Protein AF-A0A9P0FYB1-F1 (afdb_monomer)

Radius of gyration: 24.52 Å; Cα contacts (8 Å, |Δi|>4): 34; chains: 1; bounding box: 67×37×60 Å

pLDDT: mean 95.51, std 4.52, range [62.5, 98.75]

Organism: Chrysodeixis includens (NCBI:txid689277)

Solvent-accessible surface area (backbone atoms only — not comparable to full-atom values): 7362 Å² total; per-residue (Å²): 139,87,87,82,83,70,70,59,71,58,94,95,54,63,92,80,64,78,81,71,62,92,85,64,77,81,58,54,54,70,58,45,44,52,52,50,49,55,52,50,54,49,29,39,77,72,66,76,35,90,80,8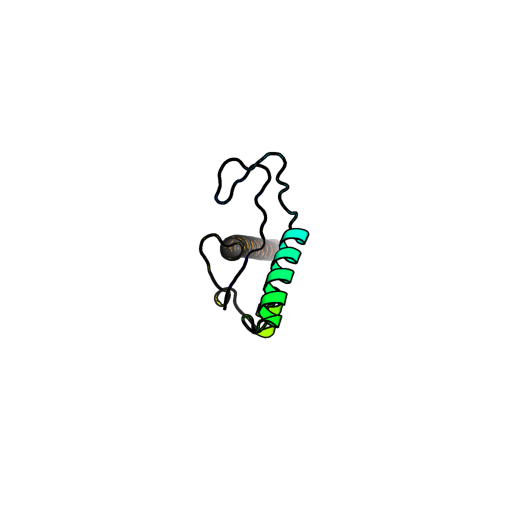8,73,58,68,68,61,46,39,61,75,70,60,66,85,51,79,86,74,53,88,86,58,92,92,47,69,61,65,56,52,50,57,51,51,51,54,52,51,56,50,53,52,51,50,52,49,54,52,52,53,50,52,51,51,54,53,53,50,54,55,66,76,75,107

Mean predicted aligned error: 5.28 Å

Secondary structure (DSSP, 8-state):
-------PPPTT--SSSSS--TT-PPPPHHHHHHHHHHHHHHHHHTTS------HHHHHHHTT--SGGGS---TT-HHHHHHHHHHHHHHHHHHHHHHHHHHHHHHHHHHHHH--

InterPro domains:
  IPR013178 Histone acetyltransferase Rtt109/CBP [PF08214] (1-107)
  IPR013178 Histone acetyltransferase Rtt109/CBP [PTHR13808] (1-100)
  IPR013178 Histone acetyltransferase Rtt109/CBP [SM01250] (1-115)
  IPR031162 CBP/p300-type histone acetyltransferase domain [PS51727] (1-115)

Foldseek 3Di:
DDDDDLDWDDVPDDDPDPDDDPPDDTDDSVRSVVVVVVVQVVCVVVVNHVDDDPPVVVCVVVVPDDLVPDDDDPPDDSVVVVVVVVVVVVVVVVVVVVVVVVVVVVVVVVVVVVD

Structure (mmCIF, N/CA/C/O backbone):
data_AF-A0A9P0FYB1-F1
#
_entry.id   AF-A0A9P0FYB1-F1
#
loop_
_atom_site.group_PDB
_atom_site.id
_atom_site.type_symbol
_atom_site.label_atom_id
_atom_site.label_alt_id
_atom_site.label_comp_id
_atom_site.label_asym_id
_atom_site.label_entity_id
_atom_site.label_seq_id
_atom_site.pdbx_PDB_ins_code
_atom_site.Cartn_x
_atom_site.Cartn_y
_atom_site.Cartn_z
_atom_site.occupancy
_atom_site.B_iso_or_equiv
_atom_site.auth_seq_id
_atom_site.auth_comp_id
_atom_site.auth_asym_id
_atom_site.auth_atom_id
_atom_site.pdbx_PDB_model_num
ATOM 1 N N . MET A 1 1 ? -7.623 -11.320 8.459 1.00 90.75 1 MET A N 1
ATOM 2 C CA . MET A 1 1 ? -6.738 -10.231 7.999 1.00 90.75 1 MET A CA 1
ATOM 3 C C . MET A 1 1 ? -7.570 -9.262 7.177 1.00 90.75 1 MET A C 1
ATOM 5 O O . MET A 1 1 ? -8.507 -9.714 6.529 1.00 90.75 1 MET A O 1
ATOM 9 N N . ALA A 1 2 ? -7.295 -7.965 7.263 1.00 96.44 2 ALA A N 1
ATOM 10 C CA . ALA A 1 2 ? -8.001 -6.925 6.520 1.00 96.44 2 ALA A CA 1
ATOM 11 C C . ALA A 1 2 ? -6.984 -5.896 6.017 1.00 96.44 2 ALA A C 1
ATOM 13 O O . ALA A 1 2 ? -5.960 -5.688 6.666 1.00 96.44 2 ALA A O 1
ATOM 14 N N . HIS A 1 3 ? -7.275 -5.262 4.882 1.00 97.88 3 HIS A N 1
ATOM 15 C CA . HIS A 1 3 ? -6.374 -4.324 4.216 1.00 97.88 3 HIS A CA 1
ATOM 16 C C . HIS A 1 3 ? -7.095 -2.997 3.999 1.00 97.88 3 HIS A C 1
ATOM 18 O O . HIS A 1 3 ? -8.253 -2.974 3.585 1.00 97.88 3 HIS A O 1
ATOM 24 N N . ILE A 1 4 ? -6.421 -1.893 4.319 1.00 98.12 4 ILE A N 1
ATOM 25 C CA . ILE A 1 4 ? -6.935 -0.538 4.119 1.00 98.12 4 ILE A CA 1
ATOM 26 C C . ILE A 1 4 ? -5.873 0.251 3.368 1.00 98.12 4 ILE A C 1
ATOM 28 O O . ILE A 1 4 ? -4.772 0.457 3.882 1.00 98.12 4 ILE A O 1
ATOM 32 N N . TRP A 1 5 ? -6.230 0.754 2.191 1.00 98.00 5 TRP A N 1
ATOM 33 C CA . TRP A 1 5 ? -5.433 1.749 1.490 1.00 98.00 5 TRP A CA 1
ATOM 34 C C . TRP A 1 5 ? -5.921 3.152 1.867 1.00 98.00 5 TRP A C 1
ATOM 36 O O . TRP A 1 5 ? -6.996 3.598 1.470 1.00 98.00 5 TRP A O 1
ATOM 46 N N . ALA A 1 6 ? -5.140 3.856 2.690 1.00 97.62 6 ALA A N 1
ATOM 47 C CA . ALA A 1 6 ? -5.461 5.209 3.144 1.00 97.62 6 ALA A CA 1
ATOM 48 C C . ALA A 1 6 ? -5.123 6.264 2.071 1.00 97.62 6 ALA A C 1
ATOM 50 O O . ALA A 1 6 ? -4.193 7.056 2.240 1.00 97.62 6 ALA A O 1
ATOM 51 N N . CYS A 1 7 ? -5.892 6.267 0.982 1.00 96.75 7 CYS A N 1
ATOM 52 C CA . CYS A 1 7 ? -5.772 7.194 -0.141 1.00 96.75 7 CYS A CA 1
ATOM 53 C C . CYS A 1 7 ? -6.942 8.193 -0.120 1.00 96.75 7 CYS A C 1
ATOM 55 O O . CYS A 1 7 ? -8.091 7.756 -0.170 1.00 96.75 7 CYS A O 1
ATOM 57 N N . PRO A 1 8 ? -6.715 9.509 0.054 1.00 95.50 8 PRO A N 1
ATOM 58 C CA . PRO A 1 8 ? -7.769 10.493 -0.170 1.00 95.50 8 PRO A CA 1
ATOM 59 C C . PRO A 1 8 ? -8.011 10.685 -1.678 1.00 95.50 8 PRO A C 1
ATOM 61 O O . PRO A 1 8 ? -7.068 10.519 -2.454 1.00 95.50 8 PRO A O 1
ATOM 64 N N . PRO A 1 9 ? -9.228 11.081 -2.097 1.00 95.50 9 PRO A N 1
ATOM 65 C CA . PRO A 1 9 ? -9.492 11.365 -3.503 1.00 95.50 9 PRO A CA 1
ATOM 66 C C . PRO A 1 9 ? -8.635 12.537 -3.991 1.00 95.50 9 PRO A C 1
ATOM 68 O O . PRO A 1 9 ? -8.290 13.439 -3.213 1.00 95.50 9 PRO A O 1
ATOM 71 N N . SER A 1 10 ? -8.304 12.521 -5.281 1.00 92.12 10 SER A N 1
ATOM 72 C CA . SER A 1 10 ? -7.649 13.648 -5.946 1.00 92.12 10 SER A CA 1
ATOM 73 C C . SER A 1 10 ? -8.566 14.874 -5.964 1.00 92.12 10 SER A C 1
ATOM 75 O O . SER A 1 10 ? -9.773 14.789 -5.732 1.00 92.12 10 SER A O 1
ATOM 77 N N . GLU A 1 11 ? -7.995 16.047 -6.233 1.00 87.44 11 GLU A N 1
ATOM 78 C CA . GLU A 1 11 ? -8.783 17.273 -6.349 1.00 87.44 11 GLU A CA 1
ATOM 79 C C . GLU A 1 11 ? -9.786 17.167 -7.507 1.00 87.44 11 GLU A C 1
ATOM 81 O O . GLU A 1 11 ? -9.394 16.981 -8.655 1.00 87.44 11 GLU A O 1
ATOM 86 N N . GLY A 1 12 ? -11.077 17.295 -7.189 1.00 84.75 12 GLY A N 1
ATOM 87 C CA . GLY A 1 12 ? -12.171 17.181 -8.157 1.00 84.75 12 GLY A CA 1
ATOM 88 C C . GLY A 1 12 ? -12.726 15.766 -8.352 1.00 84.75 12 GLY A C 1
ATOM 89 O O . GLY A 1 12 ? -13.737 15.631 -9.036 1.00 84.75 12 GLY A O 1
ATOM 90 N N . ASP A 1 13 ? -12.128 14.747 -7.726 1.00 92.81 13 ASP A N 1
ATOM 91 C CA . ASP A 1 13 ? -12.597 13.362 -7.813 1.00 92.81 13 ASP A CA 1
ATOM 92 C C . ASP A 1 13 ? -13.541 12.993 -6.659 1.00 92.81 13 ASP A C 1
ATOM 94 O O . ASP A 1 13 ? -13.339 13.366 -5.500 1.00 92.81 13 ASP A O 1
ATOM 98 N N . ASP A 1 14 ? -14.541 12.171 -6.976 1.00 95.56 14 ASP A N 1
ATOM 99 C CA . ASP A 1 14 ? -15.514 11.632 -6.029 1.00 95.56 14 ASP A CA 1
ATOM 100 C C . ASP A 1 14 ? -15.412 10.100 -5.993 1.00 95.56 14 ASP A C 1
ATOM 102 O O . ASP A 1 14 ? -15.597 9.440 -7.014 1.00 95.56 14 ASP A O 1
ATOM 106 N N . TYR A 1 15 ? -15.170 9.503 -4.819 1.00 94.69 15 TYR A N 1
ATOM 107 C CA . TYR A 1 15 ? -15.106 8.035 -4.718 1.00 94.69 15 TYR A CA 1
ATOM 108 C C . TYR A 1 15 ? -16.467 7.346 -4.851 1.00 94.69 15 TYR A C 1
ATOM 110 O O . TYR A 1 15 ? -16.565 6.301 -5.483 1.00 94.69 15 TYR A O 1
ATOM 118 N N . ILE A 1 16 ? -17.503 7.882 -4.197 1.00 97.06 16 ILE A N 1
ATOM 119 C CA . ILE A 1 16 ? -18.828 7.240 -4.128 1.00 97.06 16 ILE A CA 1
ATOM 120 C C . ILE A 1 16 ? -19.931 8.264 -4.376 1.00 97.06 16 ILE A C 1
ATOM 122 O O . ILE A 1 16 ? -20.768 8.082 -5.256 1.00 97.06 16 ILE A O 1
ATOM 126 N N . PHE A 1 17 ? -19.957 9.336 -3.583 1.00 96.38 17 PHE A N 1
ATOM 127 C CA . PHE A 1 17 ? -21.005 10.347 -3.664 1.00 96.38 17 PHE A CA 1
ATOM 128 C C . PHE A 1 17 ? -20.575 11.482 -4.577 1.00 96.38 17 PHE A C 1
ATOM 130 O O . PHE A 1 17 ? -19.576 12.142 -4.313 1.00 96.38 17 PHE A O 1
ATOM 137 N N . HIS A 1 18 ? -21.354 11.699 -5.631 1.00 96.75 18 HIS A N 1
ATOM 138 C CA . HIS A 1 18 ? -21.110 12.769 -6.581 1.00 96.75 18 HIS A CA 1
ATOM 139 C C . HIS A 1 18 ? -21.391 14.150 -5.968 1.00 96.75 18 HIS A C 1
ATOM 141 O O . HIS A 1 18 ? -22.444 14.343 -5.358 1.00 96.75 18 HIS A O 1
ATOM 147 N N . CYS A 1 19 ? -20.498 15.111 -6.224 1.00 94.56 19 CYS A N 1
ATOM 148 C CA . CYS A 1 19 ? -20.625 16.530 -5.884 1.00 94.56 19 CYS A CA 1
ATOM 149 C C . CYS A 1 19 ? -20.660 16.799 -4.369 1.00 94.56 19 CYS A C 1
ATOM 151 O O . CYS A 1 19 ? -21.700 17.095 -3.774 1.00 94.56 19 CYS A O 1
ATOM 153 N N . HIS A 1 20 ? -19.490 16.708 -3.736 1.00 94.56 20 HIS A N 1
ATOM 154 C CA . HIS A 1 20 ? -19.331 17.041 -2.321 1.00 94.56 20 HIS A CA 1
ATOM 155 C C . HIS A 1 20 ? -19.628 18.525 -2.017 1.00 94.56 20 HIS A C 1
ATOM 157 O O . HIS A 1 20 ? -19.362 1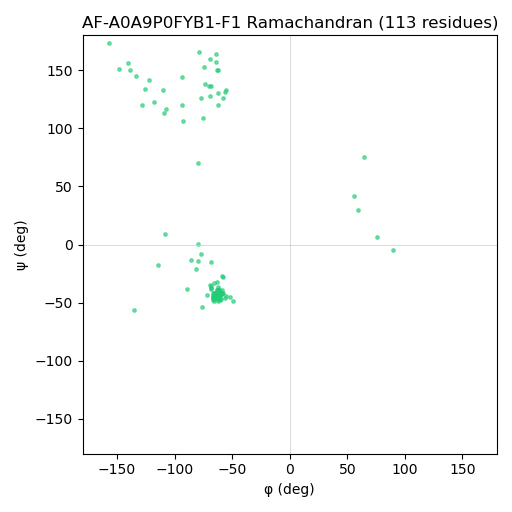9.394 -2.852 1.00 94.56 20 HIS A O 1
ATOM 163 N N . PRO A 1 21 ? -20.117 18.846 -0.799 1.00 95.62 21 PRO A N 1
ATOM 164 C CA . PRO A 1 21 ? -20.288 20.231 -0.365 1.00 95.62 21 PRO A CA 1
ATOM 165 C C . PRO A 1 21 ? -18.973 21.026 -0.480 1.00 95.62 21 PRO A C 1
ATOM 167 O O . PRO A 1 21 ? -17.947 20.537 0.004 1.00 95.62 21 PRO A O 1
ATOM 170 N N . PRO A 1 22 ? -18.964 22.246 -1.054 1.00 92.50 22 PRO A N 1
ATOM 171 C CA . PRO A 1 22 ? -17.736 23.027 -1.259 1.00 92.50 22 PRO A CA 1
ATOM 172 C C . PRO A 1 22 ? -16.937 23.321 0.023 1.00 92.50 22 PRO A C 1
ATOM 174 O O . PRO A 1 22 ? -15.721 23.497 -0.007 1.00 92.50 22 PRO A O 1
ATOM 177 N N . GLU A 1 23 ? -17.609 23.383 1.171 1.00 95.19 23 GLU A N 1
ATOM 178 C CA . GLU A 1 23 ? -17.010 23.582 2.490 1.00 95.19 23 GLU A CA 1
ATOM 179 C C . GLU A 1 23 ? -16.398 22.306 3.096 1.00 95.19 23 GLU A C 1
ATOM 181 O O . GLU A 1 23 ? -15.628 22.383 4.065 1.00 95.19 23 GLU A O 1
ATOM 186 N N . GLN A 1 24 ? -16.714 21.128 2.545 1.00 95.44 24 GLN A N 1
ATOM 187 C CA . GLN A 1 24 ? -16.193 19.852 3.016 1.00 95.44 24 GLN A CA 1
ATOM 188 C C . GLN A 1 24 ? -14.736 19.682 2.578 1.00 95.44 24 GLN A C 1
ATOM 190 O O . GLN A 1 24 ? -14.413 19.421 1.424 1.00 95.44 24 GLN A O 1
ATOM 195 N N . LYS A 1 25 ? -13.820 19.775 3.544 1.00 93.69 25 LYS A N 1
ATOM 196 C CA . LYS A 1 25 ? -12.387 19.612 3.283 1.00 93.69 25 LYS A CA 1
ATOM 197 C C . LYS A 1 25 ? -12.016 18.142 3.107 1.00 93.69 25 LYS A C 1
ATOM 199 O O . LYS A 1 25 ? -12.205 17.346 4.028 1.00 93.69 25 LYS A O 1
ATOM 204 N N . ILE A 1 26 ? -11.365 17.825 1.991 1.00 95.19 26 ILE A N 1
ATOM 205 C CA . ILE A 1 26 ? -10.714 16.529 1.779 1.00 95.19 26 ILE A CA 1
ATOM 206 C C . ILE A 1 26 ? -9.486 16.432 2.711 1.00 95.19 26 ILE A C 1
ATOM 208 O O . ILE A 1 26 ? -8.661 17.355 2.757 1.00 95.19 26 ILE A O 1
ATOM 212 N N . PRO A 1 27 ? -9.348 15.365 3.521 1.00 95.50 27 PRO A N 1
ATOM 213 C CA . PRO A 1 27 ? -8.190 15.205 4.391 1.00 95.50 27 PRO A CA 1
ATOM 214 C C . PRO A 1 27 ? -6.919 14.945 3.572 1.00 95.50 27 PRO A C 1
ATOM 216 O O . PRO A 1 27 ? -6.902 14.113 2.674 1.00 95.50 27 PRO A O 1
ATOM 219 N N . LYS A 1 28 ? -5.811 15.601 3.938 1.00 95.44 28 LYS A N 1
ATOM 220 C CA . LYS A 1 28 ? -4.479 15.259 3.407 1.00 95.44 28 LYS A CA 1
ATOM 221 C C . LYS A 1 28 ? -4.068 13.837 3.839 1.00 95.44 28 LYS A C 1
ATOM 223 O O . LYS A 1 28 ? -4.509 13.410 4.912 1.00 95.44 28 LYS A O 1
ATOM 228 N N . PRO A 1 29 ? -3.149 13.157 3.121 1.00 96.50 29 PRO A N 1
ATOM 229 C CA . PRO A 1 29 ? -2.778 11.763 3.399 1.00 96.50 29 PRO A CA 1
ATOM 230 C C . PRO A 1 29 ? -2.448 11.478 4.869 1.00 96.50 29 PRO A C 1
ATOM 232 O O . PRO A 1 29 ? -3.035 10.588 5.477 1.00 96.50 29 PRO A O 1
ATOM 235 N N . LYS A 1 30 ? -1.603 12.307 5.496 1.00 97.19 30 LYS A N 1
ATOM 236 C CA . LYS A 1 30 ? -1.240 12.157 6.916 1.00 97.19 30 LYS A CA 1
ATOM 237 C C . LYS A 1 30 ? -2.455 12.195 7.852 1.00 97.19 30 LYS A C 1
ATOM 239 O O . LYS A 1 30 ? -2.550 11.391 8.772 1.00 97.19 30 LYS A O 1
ATOM 244 N N . ARG A 1 31 ? -3.405 13.099 7.600 1.00 97.81 31 ARG A N 1
ATOM 245 C CA . ARG A 1 31 ? -4.613 13.238 8.426 1.00 97.81 31 ARG A CA 1
ATOM 246 C C . ARG A 1 31 ? -5.538 12.031 8.269 1.00 97.81 31 ARG A C 1
ATOM 248 O O . ARG A 1 31 ? -6.127 11.597 9.254 1.00 97.81 31 ARG A O 1
ATOM 255 N N . LEU A 1 32 ? -5.664 11.495 7.054 1.00 98.19 32 LEU A N 1
ATOM 256 C CA . LEU A 1 32 ? -6.454 10.288 6.801 1.00 98.19 32 LEU A CA 1
ATOM 257 C C . LEU A 1 32 ? -5.820 9.055 7.465 1.00 98.19 32 LEU A C 1
ATOM 259 O O . LEU A 1 32 ? -6.520 8.272 8.102 1.00 98.19 32 LEU A O 1
ATOM 263 N N . GLN A 1 33 ? -4.493 8.924 7.400 1.00 98.44 33 GLN A N 1
ATOM 264 C CA . GLN A 1 33 ? -3.757 7.868 8.102 1.00 98.44 33 GLN A CA 1
ATOM 265 C C . GLN A 1 33 ? -3.961 7.940 9.622 1.00 98.44 33 GLN A C 1
ATOM 267 O O . GLN A 1 33 ? -4.250 6.928 10.251 1.00 98.44 33 GLN A O 1
ATOM 272 N N . GLU A 1 34 ? -3.848 9.129 10.222 1.00 98.50 34 GLU A N 1
ATOM 273 C CA . GLU A 1 34 ? -4.101 9.334 11.657 1.00 98.50 34 GLU A CA 1
ATOM 274 C C . GLU A 1 34 ? -5.551 9.009 12.043 1.00 98.50 34 GLU A C 1
ATOM 276 O O . GLU A 1 34 ? -5.798 8.442 13.108 1.00 98.50 34 GLU A O 1
ATOM 281 N N . TRP A 1 35 ? -6.513 9.320 11.170 1.00 98.56 35 TRP A N 1
ATOM 282 C CA . TRP A 1 35 ? -7.916 8.971 11.378 1.00 98.56 35 TRP A CA 1
ATOM 283 C C . TRP A 1 35 ? -8.123 7.450 11.425 1.00 98.56 35 TRP A C 1
ATOM 285 O O . TRP A 1 35 ? -8.759 6.957 12.358 1.00 98.56 35 TRP A O 1
ATOM 295 N N . TYR A 1 36 ? -7.525 6.702 10.488 1.00 98.75 36 T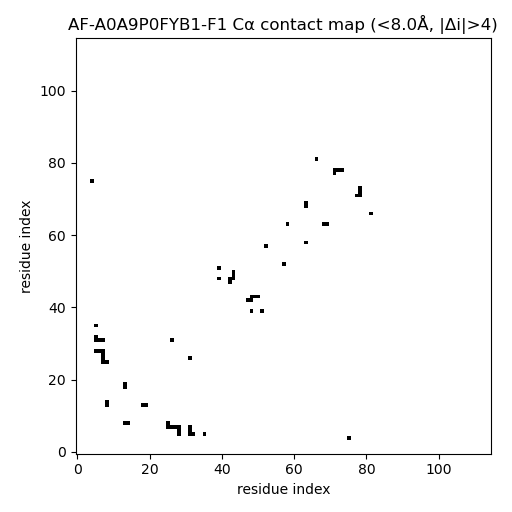YR A N 1
ATOM 296 C CA . TYR A 1 36 ? -7.563 5.237 10.516 1.00 98.75 36 TYR A CA 1
ATOM 297 C C . TYR A 1 36 ? -6.847 4.666 11.737 1.00 98.75 36 TYR A C 1
ATOM 299 O O . TYR A 1 36 ? -7.413 3.806 12.401 1.00 98.75 36 TYR A O 1
ATOM 307 N N . LYS A 1 37 ? -5.663 5.174 12.099 1.00 98.62 37 LYS A N 1
ATOM 308 C CA . LYS A 1 37 ? -4.953 4.738 13.316 1.00 98.62 37 LYS A CA 1
ATOM 309 C C . LYS A 1 37 ? -5.819 4.902 14.559 1.00 98.62 37 LYS A C 1
ATOM 311 O O . LYS A 1 37 ? -5.988 3.946 15.300 1.00 98.62 37 LYS A O 1
ATOM 316 N N . LYS A 1 38 ? -6.483 6.051 14.722 1.00 98.69 38 LYS A N 1
ATOM 317 C CA . LYS A 1 38 ? -7.415 6.276 15.839 1.00 98.69 38 LYS A CA 1
ATOM 318 C C . LYS A 1 38 ? -8.565 5.259 15.864 1.00 98.69 38 LYS A C 1
ATOM 320 O O . LYS A 1 38 ? -8.986 4.841 16.941 1.00 98.69 38 LYS A O 1
ATOM 325 N N . MET A 1 39 ? -9.093 4.884 14.698 1.00 98.69 39 MET A N 1
ATOM 326 C CA . MET A 1 39 ? -10.125 3.849 14.578 1.00 98.69 39 MET A CA 1
ATOM 327 C C . MET A 1 39 ? -9.579 2.466 14.968 1.00 98.69 39 MET A C 1
ATOM 329 O O . MET A 1 39 ? -10.206 1.770 15.766 1.00 98.69 39 MET A O 1
ATOM 333 N N . LEU A 1 40 ? -8.393 2.104 14.474 1.00 98.69 40 LEU A N 1
ATOM 334 C CA . LEU A 1 40 ? -7.743 0.826 14.764 1.00 98.69 40 LEU A CA 1
ATOM 335 C C . LEU A 1 40 ? -7.352 0.708 16.247 1.00 98.69 40 LEU A C 1
ATOM 337 O O . LEU A 1 40 ? -7.628 -0.315 16.867 1.00 98.69 40 LEU A O 1
ATOM 341 N N . ASP A 1 41 ? -6.808 1.771 16.845 1.00 98.75 41 ASP A N 1
ATOM 342 C CA . ASP A 1 41 ? -6.462 1.841 18.270 1.00 98.75 41 ASP A CA 1
ATOM 343 C C . ASP A 1 41 ? -7.696 1.617 19.153 1.00 98.75 41 ASP A C 1
ATOM 345 O O . ASP A 1 41 ? -7.651 0.865 20.128 1.00 98.75 41 ASP A O 1
ATOM 349 N N . LYS A 1 42 ? -8.834 2.224 18.787 1.00 98.75 42 LYS A N 1
ATOM 350 C CA . LYS A 1 42 ? -10.112 1.971 19.463 1.00 98.75 42 LYS A CA 1
ATOM 351 C C . LYS A 1 42 ? -10.505 0.492 19.354 1.00 98.75 42 LYS A C 1
ATOM 353 O O . LYS A 1 42 ? -10.896 -0.100 20.357 1.00 98.75 42 LYS A O 1
ATOM 358 N N . GLY A 1 43 ? -10.362 -0.114 18.175 1.00 98.69 43 GLY A N 1
ATOM 359 C CA . GLY A 1 43 ? -10.633 -1.539 17.975 1.00 98.69 43 GLY A CA 1
ATOM 360 C C . GLY A 1 43 ? -9.712 -2.459 18.786 1.00 98.69 43 GLY A C 1
ATOM 361 O O . GLY A 1 43 ? -10.172 -3.504 19.242 1.00 98.69 43 GLY A O 1
ATOM 362 N N . ILE A 1 44 ? -8.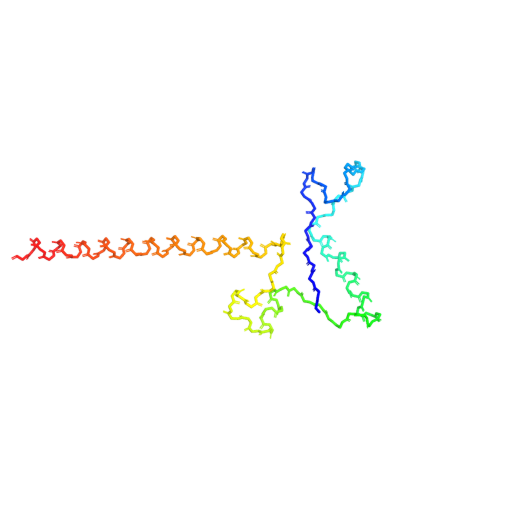458 -2.064 19.033 1.00 98.62 44 ILE A N 1
ATOM 363 C CA . ILE A 1 44 ? -7.549 -2.777 19.948 1.00 98.62 44 ILE A CA 1
ATOM 364 C C . ILE A 1 44 ? -8.056 -2.685 21.393 1.00 98.62 44 ILE A C 1
ATOM 366 O O . ILE A 1 44 ? -8.156 -3.703 22.078 1.00 98.62 44 ILE A O 1
ATOM 370 N N . ILE A 1 45 ? -8.427 -1.485 21.858 1.00 98.62 45 ILE A N 1
ATOM 371 C CA . ILE A 1 45 ? -8.960 -1.267 23.218 1.00 98.62 45 ILE A CA 1
ATOM 372 C C . ILE A 1 45 ? -10.222 -2.107 23.455 1.00 98.62 45 ILE A C 1
ATOM 374 O O . ILE A 1 45 ? -10.380 -2.720 24.511 1.00 98.62 45 ILE A O 1
ATOM 378 N N . GLU A 1 46 ? -11.103 -2.166 22.457 1.00 98.62 46 GLU A N 1
ATOM 379 C CA . GLU A 1 46 ? -12.351 -2.934 22.493 1.00 98.62 46 GLU A CA 1
ATOM 380 C C . GLU A 1 46 ? -12.152 -4.435 22.219 1.00 98.62 46 GLU A C 1
ATOM 382 O O . GLU A 1 46 ? -13.119 -5.195 22.253 1.00 98.62 46 GLU A O 1
ATOM 387 N N . ARG A 1 47 ? -10.906 -4.885 22.000 1.00 98.31 47 ARG A N 1
ATOM 388 C CA . ARG A 1 47 ? -10.529 -6.282 21.711 1.00 98.31 47 ARG A CA 1
ATOM 389 C C . ARG A 1 47 ? -11.190 -6.861 20.454 1.00 98.31 47 ARG A C 1
ATOM 391 O O . ARG A 1 47 ? -11.426 -8.063 20.370 1.00 98.31 47 ARG A O 1
ATOM 398 N N . ILE A 1 48 ? -11.476 -6.004 19.480 1.00 98.50 48 ILE A N 1
ATOM 399 C CA . ILE A 1 48 ? -11.976 -6.372 18.149 1.00 98.50 48 ILE A CA 1
ATOM 400 C C . ILE A 1 48 ? -10.796 -6.622 17.200 1.00 98.50 48 ILE A C 1
ATOM 402 O O . ILE A 1 48 ? -10.838 -7.531 16.375 1.00 98.50 48 ILE A O 1
ATOM 406 N N . ILE A 1 49 ? -9.738 -5.819 17.332 1.00 98.50 49 ILE A N 1
ATOM 407 C CA . ILE A 1 49 ? -8.506 -5.901 16.542 1.00 98.50 49 ILE A CA 1
ATOM 408 C C . ILE A 1 49 ? -7.386 -6.403 17.452 1.00 98.50 49 ILE A C 1
ATOM 410 O O . ILE A 1 49 ? -7.233 -5.912 18.567 1.00 98.50 49 ILE A O 1
ATOM 414 N N . LEU A 1 50 ? -6.608 -7.379 16.982 1.00 98.25 50 LEU A N 1
ATOM 415 C CA . LEU A 1 50 ? -5.458 -7.896 17.724 1.00 98.25 50 LEU A CA 1
ATOM 416 C C . LEU A 1 50 ? -4.268 -6.928 17.639 1.00 98.25 50 LEU A C 1
ATOM 418 O O . LEU A 1 50 ? -3.739 -6.499 18.660 1.00 98.25 50 LEU A O 1
ATOM 422 N N . ASP A 1 51 ? -3.878 -6.571 16.418 1.00 98.19 51 ASP A N 1
ATOM 423 C CA . ASP A 1 51 ? -2.819 -5.625 16.086 1.00 9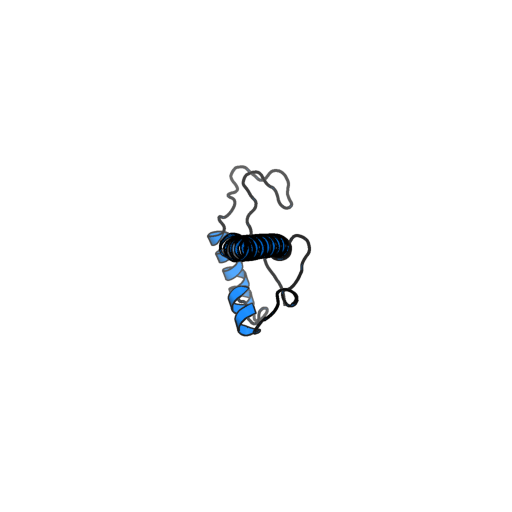8.19 51 ASP A CA 1
ATOM 424 C C . ASP A 1 51 ? -3.037 -5.053 14.671 1.00 98.19 51 ASP A C 1
ATOM 426 O O . ASP A 1 51 ? -3.951 -5.451 13.944 1.00 98.19 51 ASP A O 1
ATOM 430 N N . TYR A 1 52 ? -2.217 -4.073 14.287 1.00 98.62 52 TYR A N 1
ATOM 431 C CA . TYR A 1 52 ? -2.106 -3.601 12.909 1.00 98.62 52 TYR A CA 1
ATOM 432 C C . TYR A 1 52 ? -0.679 -3.126 12.631 1.00 98.62 52 TYR A C 1
ATOM 434 O O . TYR A 1 52 ? 0.027 -2.657 13.529 1.00 98.62 52 TYR A O 1
ATOM 442 N N . LYS A 1 53 ? -0.252 -3.234 11.373 1.00 98.38 53 LYS A N 1
ATOM 443 C CA . LYS A 1 53 ? 1.078 -2.831 10.901 1.00 98.38 53 LYS A CA 1
ATOM 444 C C . LYS A 1 53 ? 0.948 -2.170 9.536 1.00 98.38 53 LYS A C 1
ATOM 446 O O . LYS A 1 53 ? -0.027 -2.402 8.822 1.00 98.38 53 LYS A O 1
ATOM 451 N N . ASP A 1 54 ? 1.914 -1.326 9.186 1.00 98.06 54 ASP A N 1
ATOM 452 C CA . ASP A 1 54 ? 2.087 -0.960 7.783 1.00 98.06 54 ASP A CA 1
ATOM 453 C C . ASP A 1 54 ? 2.601 -2.166 6.982 1.00 98.06 54 ASP A C 1
ATOM 455 O O . ASP A 1 54 ? 3.126 -3.134 7.542 1.00 98.06 54 ASP A O 1
ATOM 459 N N . ILE A 1 55 ? 2.408 -2.116 5.665 1.00 97.62 55 ILE A N 1
ATOM 460 C CA . ILE A 1 55 ? 2.681 -3.259 4.793 1.00 97.62 55 ILE A CA 1
ATOM 461 C C . ILE A 1 55 ? 4.165 -3.626 4.740 1.00 97.62 55 ILE A C 1
ATOM 463 O O . ILE A 1 55 ? 4.481 -4.808 4.669 1.00 97.62 55 ILE A O 1
ATOM 467 N N . LEU A 1 56 ? 5.072 -2.648 4.840 1.00 97.38 56 LEU A N 1
ATOM 468 C CA . LEU A 1 56 ? 6.509 -2.915 4.846 1.00 97.38 56 LEU A CA 1
ATOM 469 C C . LEU A 1 56 ? 6.895 -3.702 6.099 1.00 97.38 56 LEU A C 1
ATOM 471 O O . LEU A 1 56 ? 7.549 -4.737 6.003 1.00 97.38 56 LEU A O 1
ATOM 475 N N . LYS A 1 57 ? 6.447 -3.246 7.272 1.00 98.12 57 LYS A N 1
ATOM 476 C CA . LYS A 1 57 ? 6.689 -3.946 8.533 1.00 98.12 57 LYS A CA 1
ATOM 477 C C . LYS A 1 57 ? 6.090 -5.354 8.518 1.00 98.12 57 LYS A C 1
ATOM 479 O O . LYS A 1 57 ? 6.758 -6.288 8.948 1.00 98.12 57 LYS A O 1
ATOM 484 N N . GLN A 1 58 ? 4.867 -5.513 8.006 1.00 97.88 58 GLN A N 1
ATOM 485 C CA . GLN A 1 58 ? 4.230 -6.827 7.891 1.00 97.88 58 GLN A CA 1
ATOM 486 C C . GLN A 1 58 ? 5.023 -7.759 6.961 1.00 97.88 58 GLN A C 1
ATOM 488 O O . GLN A 1 58 ? 5.333 -8.876 7.357 1.00 97.88 58 GLN A O 1
ATOM 493 N N . ALA A 1 59 ? 5.437 -7.284 5.782 1.00 97.50 59 ALA A N 1
ATOM 494 C CA . ALA A 1 59 ? 6.223 -8.072 4.832 1.00 97.50 59 ALA A CA 1
ATOM 495 C C . ALA A 1 59 ? 7.579 -8.520 5.406 1.00 97.50 59 ALA A C 1
ATOM 497 O O . ALA A 1 59 ? 8.000 -9.654 5.186 1.00 97.50 59 ALA A O 1
ATOM 498 N N . MET A 1 60 ? 8.246 -7.649 6.174 1.00 97.81 60 MET A N 1
ATOM 499 C CA . MET A 1 60 ? 9.498 -7.988 6.855 1.00 97.81 60 MET A CA 1
ATOM 500 C C . MET A 1 60 ? 9.300 -9.045 7.946 1.00 97.81 60 MET A C 1
ATOM 502 O O . MET A 1 60 ? 10.108 -9.962 8.056 1.00 97.81 60 MET A O 1
ATOM 506 N N . GLU A 1 61 ? 8.248 -8.928 8.758 1.00 97.56 61 GLU A N 1
ATOM 507 C CA . GLU A 1 61 ? 7.961 -9.893 9.827 1.00 97.56 61 GLU A CA 1
ATOM 508 C C . GLU A 1 61 ? 7.523 -11.261 9.281 1.00 97.56 61 GLU A C 1
ATOM 510 O O . GLU A 1 61 ? 7.907 -12.291 9.837 1.00 97.56 61 GLU A O 1
ATOM 515 N N . ASP A 1 62 ? 6.797 -11.272 8.162 1.00 96.81 62 ASP A N 1
ATOM 516 C CA . ASP A 1 62 ? 6.390 -12.494 7.460 1.00 96.81 62 ASP A CA 1
ATOM 517 C C . ASP A 1 62 ? 7.532 -13.116 6.636 1.00 96.81 62 ASP A C 1
ATOM 519 O O . ASP A 1 62 ? 7.403 -14.243 6.167 1.00 96.81 62 ASP A O 1
ATOM 523 N N . ASN A 1 63 ? 8.675 -12.428 6.511 1.00 97.44 63 ASN A N 1
ATOM 524 C CA . ASN A 1 63 ? 9.815 -12.817 5.674 1.00 97.44 63 ASN A CA 1
ATOM 525 C C . ASN A 1 63 ? 9.427 -13.039 4.203 1.00 97.44 63 ASN A C 1
ATOM 527 O O . ASN A 1 63 ? 9.905 -13.982 3.569 1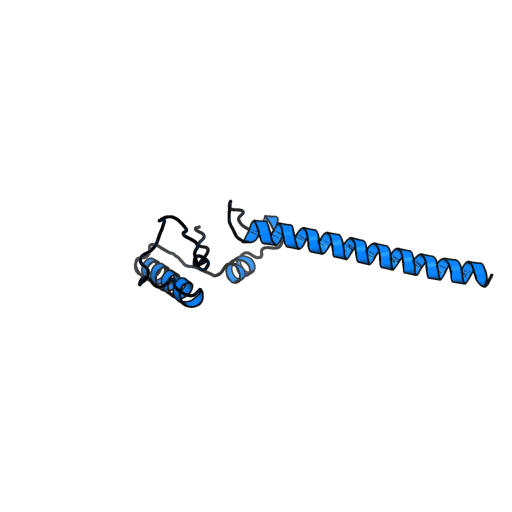.00 97.44 63 ASN A O 1
ATOM 531 N N . ILE A 1 64 ? 8.578 -12.158 3.664 1.00 96.94 64 ILE A N 1
ATOM 532 C CA . ILE A 1 64 ? 8.180 -12.201 2.255 1.00 96.94 64 ILE A CA 1
ATOM 533 C C . ILE A 1 64 ? 9.425 -12.090 1.373 1.00 96.94 64 ILE A C 1
ATOM 535 O O . ILE A 1 64 ? 10.217 -11.153 1.499 1.00 96.94 64 ILE A O 1
ATOM 539 N N . SER A 1 65 ? 9.580 -13.056 0.471 1.00 96.19 65 SER A N 1
ATOM 540 C CA . SER A 1 65 ? 10.753 -13.190 -0.397 1.00 96.19 65 SER A CA 1
ATOM 541 C C . SER A 1 65 ? 10.431 -12.984 -1.877 1.00 96.19 65 SER A C 1
ATOM 543 O O . SER A 1 65 ? 11.327 -12.719 -2.677 1.00 96.19 65 SER A O 1
ATOM 545 N N . SER A 1 66 ? 9.152 -13.079 -2.240 1.00 96.44 66 SER A N 1
ATOM 546 C CA . SER A 1 66 ? 8.653 -12.926 -3.600 1.00 96.44 66 SER A CA 1
ATOM 547 C C . SER A 1 66 ? 7.431 -12.014 -3.655 1.00 96.44 66 SER A C 1
ATOM 549 O O . SER A 1 66 ? 6.561 -12.052 -2.786 1.00 96.44 66 SER A O 1
ATOM 551 N N . ALA A 1 67 ? 7.317 -11.240 -4.738 1.00 95.19 67 ALA A N 1
ATOM 552 C CA . ALA A 1 67 ? 6.148 -10.403 -5.009 1.00 95.19 67 ALA A CA 1
ATOM 553 C C . ALA A 1 67 ? 4.839 -11.211 -5.099 1.00 95.19 67 ALA A C 1
ATOM 555 O O . ALA A 1 67 ? 3.778 -10.685 -4.781 1.00 95.19 67 ALA A O 1
ATOM 556 N N . ALA A 1 68 ? 4.910 -12.495 -5.473 1.00 96.06 68 ALA A N 1
ATOM 557 C CA . ALA A 1 68 ? 3.746 -13.380 -5.556 1.00 96.06 68 ALA A CA 1
ATOM 558 C C . ALA A 1 68 ? 3.120 -13.713 -4.187 1.00 96.06 68 ALA A C 1
ATOM 560 O O . ALA A 1 68 ? 2.006 -14.229 -4.132 1.00 96.06 68 ALA A O 1
ATOM 561 N N . GLU A 1 69 ? 3.830 -13.443 -3.088 1.00 96.94 69 GLU A N 1
ATOM 562 C CA . GLU A 1 69 ? 3.331 -13.642 -1.723 1.00 96.94 69 GLU A CA 1
ATOM 563 C C . GLU A 1 69 ? 2.521 -12.432 -1.219 1.00 96.94 69 GLU A C 1
ATOM 565 O O . GLU A 1 69 ? 1.826 -12.533 -0.206 1.00 96.94 69 GLU A O 1
ATOM 570 N N . LEU A 1 70 ? 2.583 -11.286 -1.914 1.00 96.12 70 LEU A N 1
ATOM 571 C CA . LEU A 1 70 ? 1.791 -10.111 -1.559 1.00 96.12 70 LEU A CA 1
ATOM 572 C C . LEU A 1 70 ? 0.310 -10.318 -1.926 1.00 96.12 70 LEU A C 1
ATOM 574 O O . LEU A 1 70 ? 0.006 -10.810 -3.015 1.00 96.12 70 LEU A O 1
ATOM 578 N N . PRO A 1 71 ? -0.635 -9.907 -1.058 1.00 95.81 71 PRO A N 1
ATOM 579 C CA . PRO A 1 71 ? -2.055 -9.935 -1.385 1.00 95.81 71 PRO A CA 1
ATOM 580 C C . PRO A 1 71 ? -2.366 -9.144 -2.660 1.00 95.81 71 PRO A C 1
ATOM 582 O O . PRO A 1 71 ? -1.963 -7.990 -2.796 1.00 95.81 71 PRO A O 1
ATOM 585 N N . TYR A 1 72 ? -3.126 -9.758 -3.567 1.00 96.31 72 TYR A N 1
ATOM 586 C CA . TYR A 1 72 ? -3.513 -9.163 -4.844 1.00 96.31 72 TYR A CA 1
ATOM 587 C C . TYR A 1 72 ? -5.008 -8.827 -4.837 1.00 96.31 72 TYR A C 1
ATOM 589 O O . TYR A 1 72 ? -5.851 -9.727 -4.809 1.00 96.31 72 TYR A O 1
ATOM 597 N N . PHE A 1 73 ? -5.343 -7.535 -4.871 1.00 96.81 73 PHE A N 1
ATOM 598 C CA . PHE A 1 73 ? -6.723 -7.043 -4.864 1.00 96.81 73 PHE A CA 1
ATOM 599 C C . PHE A 1 73 ? -7.016 -6.176 -6.090 1.00 96.81 73 PHE A C 1
ATOM 601 O O . PHE A 1 73 ? -6.184 -5.382 -6.522 1.00 96.81 73 PHE A O 1
ATOM 608 N N . GLU A 1 74 ? -8.223 -6.308 -6.639 1.00 96.56 74 GLU A N 1
ATOM 609 C CA . GLU A 1 74 ? -8.678 -5.490 -7.765 1.00 96.56 74 GLU A CA 1
ATOM 610 C C . GLU A 1 74 ? -8.732 -4.002 -7.378 1.00 96.56 74 GLU A C 1
ATOM 612 O O . GLU A 1 74 ? -9.299 -3.639 -6.347 1.00 96.56 74 GLU A O 1
ATOM 617 N N . GLY A 1 75 ? -8.132 -3.145 -8.210 1.00 94.50 75 GLY A N 1
ATOM 618 C CA . GLY A 1 75 ? -8.099 -1.693 -7.998 1.00 94.50 75 GLY A CA 1
ATOM 619 C C . GLY A 1 75 ? -7.126 -1.207 -6.916 1.00 94.50 75 GLY A C 1
ATOM 620 O O . GLY A 1 75 ? -7.127 -0.016 -6.608 1.00 94.50 75 GLY A O 1
ATOM 621 N N . ASP A 1 76 ? -6.305 -2.090 -6.341 1.00 96.69 76 ASP A N 1
ATOM 622 C CA . ASP A 1 76 ? -5.284 -1.710 -5.362 1.00 96.69 76 ASP A CA 1
ATOM 623 C C . ASP A 1 76 ? -4.031 -1.106 -6.021 1.00 96.69 76 ASP A C 1
ATOM 625 O O . ASP A 1 76 ? -3.793 -1.214 -7.227 1.00 96.69 76 ASP A O 1
ATOM 629 N N . PHE A 1 77 ? -3.203 -0.466 -5.201 1.00 96.12 77 PHE A N 1
ATOM 630 C CA . PHE A 1 77 ? -1.946 0.148 -5.605 1.00 96.12 77 PHE A CA 1
ATOM 631 C C . PHE A 1 77 ? -0.904 -0.883 -6.066 1.00 96.12 77 PHE A C 1
ATOM 633 O O . PHE A 1 77 ? -0.265 -0.694 -7.101 1.00 96.12 77 PHE A O 1
ATOM 640 N N . TRP A 1 78 ? -0.739 -1.982 -5.320 1.00 97.50 78 TRP A N 1
ATOM 641 C CA . TRP A 1 78 ? 0.369 -2.924 -5.515 1.00 97.50 78 TRP A CA 1
ATOM 642 C C . TRP A 1 78 ? 0.376 -3.643 -6.865 1.00 97.50 78 TRP A C 1
ATOM 644 O O . TRP A 1 78 ? 1.446 -3.681 -7.468 1.00 97.50 78 TRP A O 1
ATOM 654 N N . PRO A 1 79 ? -0.753 -4.152 -7.397 1.00 97.44 79 PRO A N 1
ATOM 655 C CA . PRO A 1 79 ? -0.775 -4.739 -8.734 1.00 97.44 79 PRO A CA 1
ATOM 656 C C . PRO A 1 79 ? -0.192 -3.828 -9.817 1.00 97.44 79 PRO A C 1
ATOM 658 O O . PRO A 1 79 ? 0.627 -4.275 -10.611 1.00 97.44 79 PRO A O 1
ATOM 661 N N . ASN A 1 80 ? -0.556 -2.542 -9.814 1.00 96.56 80 ASN A N 1
ATOM 662 C CA . ASN A 1 80 ? -0.075 -1.590 -10.817 1.00 96.56 80 ASN A CA 1
ATOM 663 C C . ASN A 1 80 ? 1.434 -1.348 -10.686 1.00 96.56 80 ASN A C 1
ATOM 665 O O . ASN A 1 80 ? 2.155 -1.410 -11.677 1.00 96.56 80 ASN A O 1
ATOM 669 N N . VAL A 1 81 ? 1.919 -1.145 -9.457 1.00 97.25 81 VAL A N 1
ATOM 670 C CA . VAL A 1 81 ? 3.352 -0.942 -9.187 1.00 97.25 81 VAL A CA 1
ATOM 671 C C . VAL A 1 81 ? 4.183 -2.163 -9.569 1.00 97.25 81 VAL A C 1
ATOM 673 O O . VAL A 1 81 ? 5.289 -2.014 -10.084 1.00 97.25 81 VAL A O 1
ATOM 676 N N . LEU A 1 82 ? 3.670 -3.371 -9.327 1.00 97.00 82 LEU A N 1
ATOM 677 C CA . LEU A 1 82 ? 4.352 -4.604 -9.713 1.00 97.00 82 LEU A CA 1
ATOM 678 C C . LEU A 1 82 ? 4.474 -4.718 -11.237 1.00 97.00 82 LEU A C 1
ATOM 680 O O . LEU A 1 82 ? 5.558 -5.018 -11.729 1.00 97.00 82 LEU A O 1
ATOM 684 N N . GLU A 1 83 ? 3.413 -4.413 -11.986 1.00 96.31 83 GLU A N 1
ATOM 685 C CA . GLU A 1 83 ? 3.448 -4.398 -13.456 1.00 96.31 83 GLU A CA 1
ATOM 686 C C . GLU A 1 83 ? 4.415 -3.343 -14.015 1.00 96.31 83 GLU A C 1
ATOM 688 O O . GLU A 1 83 ? 5.111 -3.593 -15.000 1.00 96.31 83 GLU A O 1
ATOM 693 N N . GLU A 1 84 ? 4.479 -2.158 -13.402 1.00 97.50 84 GLU A N 1
ATOM 694 C CA . GLU A 1 84 ? 5.452 -1.118 -13.763 1.00 97.50 84 GLU A CA 1
ATOM 695 C C . GLU A 1 84 ? 6.887 -1.573 -13.471 1.00 97.50 84 GLU A C 1
ATOM 697 O O . GLU A 1 84 ? 7.740 -1.502 -14.354 1.00 97.50 84 GLU A O 1
ATOM 702 N N . SER A 1 85 ? 7.128 -2.148 -12.290 1.00 97.12 85 SER A N 1
ATOM 703 C CA . SER A 1 85 ? 8.448 -2.651 -11.885 1.00 97.12 85 SER A CA 1
ATOM 704 C C . SER A 1 85 ? 8.948 -3.770 -12.803 1.00 97.12 85 SER A C 1
ATOM 706 O O . SER A 1 85 ? 10.127 -3.807 -13.141 1.00 97.12 85 SER A O 1
ATOM 708 N N . ILE A 1 86 ? 8.067 -4.680 -13.239 1.00 97.19 86 ILE A N 1
ATOM 709 C CA . ILE A 1 86 ? 8.427 -5.748 -14.187 1.00 97.19 86 ILE A CA 1
ATOM 710 C C . ILE A 1 86 ? 8.897 -5.148 -15.516 1.00 97.19 86 ILE A C 1
ATOM 712 O O . ILE A 1 86 ? 9.946 -5.532 -16.026 1.00 97.19 86 ILE A O 1
ATOM 716 N N . LYS A 1 87 ? 8.170 -4.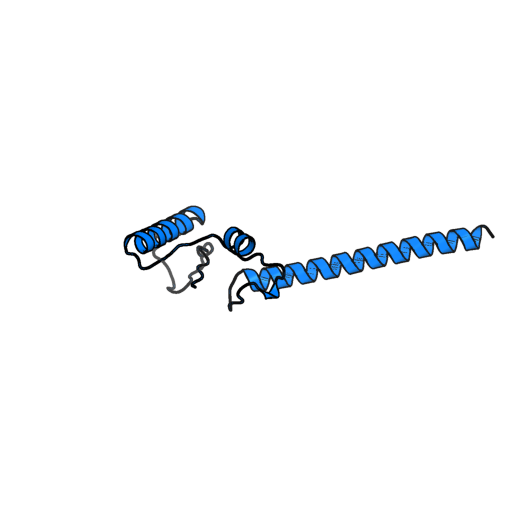160 -16.052 1.00 97.25 87 LYS A N 1
ATOM 717 C CA . LYS A 1 87 ? 8.553 -3.494 -17.308 1.00 97.25 87 LYS A CA 1
ATOM 718 C C . LYS A 1 87 ? 9.887 -2.764 -17.195 1.00 97.25 87 LYS A C 1
ATOM 720 O O . LYS A 1 87 ? 10.651 -2.767 -18.157 1.00 97.25 87 LYS A O 1
ATOM 725 N N . GLU A 1 88 ? 10.151 -2.123 -16.059 1.00 97.25 88 GLU A N 1
ATOM 726 C CA . GLU A 1 88 ? 11.431 -1.457 -15.797 1.00 97.25 88 GLU A CA 1
ATOM 727 C C . GLU A 1 88 ? 12.584 -2.471 -15.766 1.00 97.25 88 GLU A C 1
ATOM 729 O O . GLU A 1 88 ? 13.600 -2.265 -16.428 1.00 97.25 88 GLU A O 1
ATOM 734 N N . LEU A 1 89 ? 12.401 -3.608 -15.085 1.00 96.88 89 LEU A N 1
ATOM 735 C CA . LEU A 1 89 ? 13.398 -4.681 -15.035 1.00 96.88 89 LEU A CA 1
ATOM 736 C C . LEU A 1 89 ? 13.685 -5.275 -16.421 1.00 96.88 89 LEU A C 1
ATOM 738 O O . LEU A 1 89 ? 14.852 -5.433 -16.782 1.00 96.88 89 LEU A O 1
ATOM 742 N N . ASP A 1 90 ? 12.648 -5.539 -17.218 1.00 96.81 90 ASP A N 1
ATOM 743 C CA . ASP A 1 90 ? 12.797 -6.063 -18.581 1.00 96.81 90 ASP A CA 1
ATOM 744 C C . ASP A 1 90 ? 13.605 -5.102 -19.476 1.00 96.81 90 ASP A C 1
ATOM 746 O O . ASP A 1 90 ? 14.465 -5.528 -20.256 1.00 96.81 90 ASP A O 1
ATOM 750 N N . GLN A 1 91 ? 13.364 -3.790 -19.350 1.00 96.88 91 GLN A N 1
ATOM 751 C CA . GLN A 1 91 ? 14.110 -2.760 -20.081 1.00 96.88 91 GLN A CA 1
ATOM 752 C C . GLN A 1 91 ? 15.577 -2.715 -19.648 1.00 96.88 91 GLN A C 1
ATOM 754 O O . GLN A 1 91 ? 16.470 -2.706 -20.500 1.00 96.88 91 GLN A O 1
ATOM 759 N N . GLU A 1 92 ? 15.841 -2.738 -18.341 1.00 96.50 92 GLU A N 1
ATOM 760 C CA . GLU A 1 92 ? 17.206 -2.770 -17.821 1.00 96.50 92 GLU A CA 1
ATOM 761 C C . GLU A 1 92 ? 17.980 -4.011 -18.287 1.00 96.50 92 GLU A C 1
ATOM 763 O O . GLU A 1 92 ? 19.171 -3.925 -18.600 1.00 96.50 92 GLU A O 1
ATOM 768 N N . GLU A 1 93 ? 17.335 -5.179 -18.318 1.00 95.94 93 GLU A N 1
ATOM 769 C CA . GLU A 1 93 ? 17.946 -6.413 -18.813 1.00 95.94 93 GLU A CA 1
ATOM 770 C C . GLU A 1 93 ? 18.271 -6.332 -20.309 1.00 95.94 93 GLU A C 1
ATOM 772 O O . GLU A 1 93 ? 19.358 -6.741 -20.734 1.00 95.94 93 GLU A O 1
ATOM 777 N N . GLU A 1 94 ? 17.376 -5.759 -21.119 1.00 96.00 94 GLU A N 1
ATOM 778 C CA . GLU A 1 94 ? 17.620 -5.553 -22.546 1.00 96.00 94 GLU A CA 1
ATOM 779 C C . GLU A 1 94 ? 18.779 -4.576 -22.800 1.00 96.00 94 GLU A C 1
ATOM 781 O O . GLU A 1 94 ? 19.626 -4.831 -23.664 1.00 96.00 94 GLU A O 1
ATOM 786 N N . GLU A 1 95 ? 18.857 -3.480 -22.046 1.00 96.12 95 GLU A N 1
ATOM 787 C CA . GLU A 1 95 ? 19.964 -2.525 -22.136 1.00 96.12 95 GLU A CA 1
ATOM 788 C C . GLU A 1 95 ? 21.300 -3.164 -21.748 1.00 96.12 95 GLU A C 1
ATOM 790 O O . GLU A 1 95 ? 22.287 -3.016 -22.478 1.00 96.12 95 GLU A O 1
ATOM 795 N N . LYS A 1 96 ? 21.333 -3.937 -20.654 1.00 95.62 96 LYS A N 1
ATOM 796 C CA . LYS A 1 96 ? 22.524 -4.689 -20.224 1.00 95.62 96 LYS A CA 1
ATOM 797 C C . LYS A 1 96 ? 22.970 -5.684 -21.298 1.00 95.62 96 LYS A C 1
ATOM 799 O O . LYS A 1 96 ? 24.165 -5.770 -21.586 1.00 95.62 96 LYS A O 1
ATOM 804 N N . ARG A 1 97 ? 22.030 -6.385 -21.946 1.00 95.75 97 ARG A N 1
ATOM 805 C CA . ARG A 1 97 ? 22.330 -7.312 -23.050 1.00 95.75 97 ARG A CA 1
ATOM 806 C C . ARG A 1 97 ? 22.947 -6.590 -24.250 1.00 95.75 97 ARG A C 1
ATOM 808 O O . ARG A 1 97 ? 24.001 -7.006 -24.723 1.00 95.75 97 ARG A O 1
ATOM 815 N N . LYS A 1 98 ? 22.359 -5.474 -24.694 1.00 95.62 98 LYS A N 1
ATOM 816 C CA . LYS A 1 98 ? 22.892 -4.669 -25.812 1.00 95.62 98 LYS A CA 1
ATOM 817 C C . LYS A 1 98 ? 24.289 -4.120 -25.518 1.00 95.62 98 LYS A C 1
ATOM 819 O O . LYS A 1 98 ? 25.140 -4.099 -26.404 1.00 95.62 98 LYS A O 1
ATOM 824 N N . GLN A 1 99 ? 24.539 -3.679 -24.284 1.00 94.75 99 GLN A N 1
ATOM 825 C CA . GLN A 1 99 ? 25.861 -3.203 -23.868 1.00 94.75 99 GLN A CA 1
ATOM 826 C C . GLN A 1 99 ? 26.904 -4.327 -23.881 1.00 94.75 99 GLN A C 1
ATOM 828 O O . GLN A 1 99 ? 28.020 -4.108 -24.353 1.00 94.75 99 GLN A O 1
ATOM 833 N N . ALA A 1 100 ? 26.542 -5.526 -23.413 1.00 94.88 100 ALA A N 1
ATOM 834 C CA . ALA A 1 100 ? 27.420 -6.693 -23.453 1.00 94.88 100 ALA A CA 1
ATOM 835 C C . ALA A 1 100 ? 27.755 -7.108 -24.897 1.00 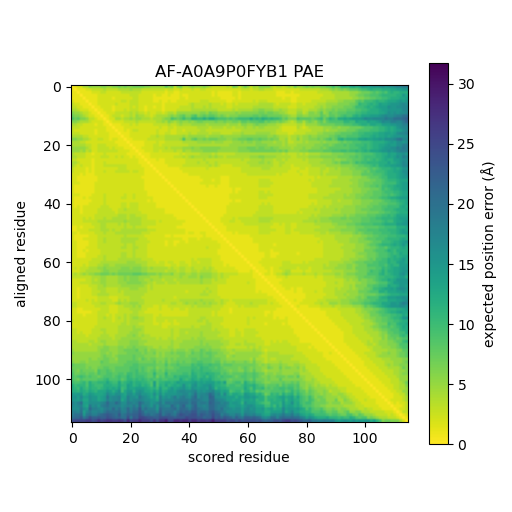94.88 100 ALA A C 1
ATOM 837 O O . ALA A 1 100 ? 28.927 -7.285 -25.221 1.00 94.88 100 ALA A O 1
ATOM 838 N N . GLU A 1 101 ? 26.753 -7.168 -25.780 1.00 95.31 101 GLU A N 1
ATOM 839 C CA . GLU A 1 101 ? 26.935 -7.478 -27.206 1.00 95.31 101 GLU A CA 1
ATOM 840 C C . GLU A 1 101 ? 27.819 -6.437 -27.913 1.00 95.31 101 GLU A C 1
ATOM 842 O O . GLU A 1 101 ? 28.723 -6.788 -28.673 1.00 95.31 101 GLU A O 1
ATOM 847 N N . ALA A 1 102 ? 27.608 -5.145 -27.638 1.00 94.38 102 ALA A N 1
ATOM 848 C CA . ALA A 1 102 ? 28.433 -4.077 -2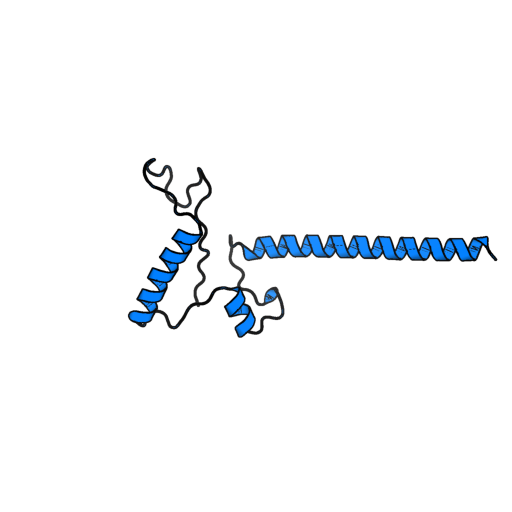8.196 1.00 94.38 102 ALA A CA 1
ATOM 849 C C . ALA A 1 102 ? 29.887 -4.159 -27.704 1.00 94.38 102 ALA A C 1
ATOM 851 O O . ALA A 1 102 ? 30.816 -3.989 -28.496 1.00 94.38 102 ALA A O 1
ATOM 852 N N . ALA A 1 103 ? 30.098 -4.446 -26.416 1.00 94.56 103 ALA A N 1
ATOM 853 C CA . ALA A 1 103 ? 31.432 -4.634 -25.856 1.00 94.56 103 ALA A CA 1
ATOM 854 C C . ALA A 1 103 ? 32.144 -5.841 -26.491 1.00 94.56 103 ALA A C 1
ATOM 856 O O . ALA A 1 103 ? 33.308 -5.732 -26.877 1.00 94.56 103 ALA A O 1
ATOM 857 N N . GLU A 1 104 ? 31.442 -6.962 -26.670 1.00 94.31 104 GLU A N 1
ATOM 858 C CA . GLU A 1 104 ? 31.979 -8.156 -27.326 1.00 94.31 104 GLU A CA 1
ATOM 859 C C . GLU A 1 104 ? 32.329 -7.896 -28.801 1.00 94.31 104 GLU A C 1
ATOM 861 O O . GLU A 1 104 ? 33.409 -8.275 -29.262 1.00 94.31 104 GLU A O 1
ATOM 866 N N . ALA A 1 105 ? 31.479 -7.166 -29.529 1.00 93.38 105 ALA A N 1
ATOM 867 C CA . ALA A 1 105 ? 31.745 -6.774 -30.911 1.00 93.38 105 ALA A CA 1
ATOM 868 C C . ALA A 1 105 ? 32.997 -5.887 -31.036 1.00 93.38 105 ALA A C 1
ATOM 870 O O . ALA A 1 105 ? 33.824 -6.110 -31.923 1.00 93.38 105 ALA A O 1
ATOM 871 N N . VAL A 1 106 ? 33.184 -4.917 -30.131 1.00 94.06 106 VAL A N 1
ATOM 872 C CA . VAL A 1 106 ? 34.388 -4.062 -30.097 1.00 94.06 106 VAL A CA 1
ATOM 873 C C . VAL A 1 106 ? 35.648 -4.895 -29.862 1.00 94.06 106 VAL A C 1
ATOM 875 O O . VAL A 1 106 ? 36.652 -4.704 -30.553 1.00 94.06 106 VAL A O 1
ATOM 878 N N . VAL A 1 107 ? 35.592 -5.847 -28.927 1.00 93.00 107 VAL A N 1
ATOM 879 C CA . VAL A 1 107 ? 36.703 -6.765 -28.642 1.00 93.00 107 VAL A CA 1
ATOM 880 C C . VAL A 1 107 ? 37.025 -7.629 -29.868 1.00 93.00 107 VAL A C 1
ATOM 882 O O . VAL A 1 107 ? 38.189 -7.745 -30.252 1.00 93.00 107 VAL A O 1
ATOM 885 N N . SER A 1 108 ? 36.008 -8.181 -30.532 1.00 90.62 108 SER A N 1
ATOM 886 C CA . SER A 1 108 ? 36.172 -9.002 -31.739 1.00 90.62 108 SER A CA 1
ATOM 887 C C . SER A 1 108 ? 36.806 -8.229 -32.906 1.00 90.62 108 SER A C 1
ATOM 889 O O . SER A 1 108 ? 37.748 -8.715 -33.544 1.00 90.62 108 SER A O 1
ATOM 891 N N . ILE A 1 109 ? 36.357 -6.990 -33.149 1.00 92.31 109 ILE A N 1
ATOM 892 C CA . ILE A 1 109 ? 36.929 -6.111 -34.181 1.00 92.31 109 ILE A CA 1
ATOM 893 C C . ILE A 1 109 ? 38.406 -5.841 -33.888 1.00 92.31 109 ILE A C 1
ATOM 895 O O . ILE A 1 109 ? 39.232 -6.009 -34.783 1.00 92.31 109 ILE A O 1
ATOM 899 N N . TYR A 1 110 ? 38.750 -5.492 -32.643 1.00 90.69 110 TYR A N 1
ATOM 900 C CA . TYR A 1 110 ? 40.132 -5.219 -32.243 1.00 90.69 110 TYR A CA 1
ATOM 901 C C . TYR A 1 110 ? 41.074 -6.390 -32.548 1.00 90.69 110 TYR A C 1
ATOM 903 O O . TYR A 1 110 ? 42.165 -6.174 -33.083 1.00 90.69 110 TYR A O 1
ATOM 911 N N . TYR A 1 111 ? 40.664 -7.624 -32.243 1.00 88.44 111 TYR A N 1
ATOM 912 C CA . TYR A 1 111 ? 41.476 -8.805 -32.545 1.00 88.44 111 TYR A CA 1
ATOM 913 C C . TYR A 1 111 ? 41.580 -9.074 -34.048 1.00 88.44 111 TYR A C 1
ATOM 915 O O . TYR A 1 111 ? 42.655 -9.433 -34.522 1.00 88.44 111 TYR A O 1
ATOM 923 N N . THR A 1 112 ? 40.506 -8.847 -34.806 1.00 85.25 112 THR A N 1
ATOM 924 C CA . THR A 1 112 ? 40.494 -9.058 -36.263 1.00 85.25 112 THR A CA 1
ATOM 925 C C . THR A 1 112 ? 41.375 -8.049 -37.004 1.00 85.25 112 THR A C 1
ATOM 927 O O . THR A 1 112 ? 42.006 -8.401 -37.991 1.00 85.25 112 THR A O 1
ATOM 930 N N . THR A 1 113 ? 41.443 -6.795 -36.545 1.00 82.25 113 THR A N 1
ATOM 931 C CA . THR A 1 113 ? 42.249 -5.748 -37.199 1.00 82.25 113 THR A CA 1
ATOM 932 C C . THR A 1 113 ? 43.734 -5.780 -36.843 1.00 82.25 113 THR A C 1
ATOM 934 O O . THR A 1 113 ? 44.533 -5.200 -37.571 1.00 82.25 113 THR A O 1
ATOM 937 N N . ASN A 1 114 ? 44.101 -6.397 -35.715 1.00 78.75 114 ASN A N 1
ATOM 938 C CA . ASN A 1 114 ? 45.482 -6.439 -35.215 1.00 78.75 114 ASN A CA 1
ATOM 939 C C . ASN A 1 114 ? 46.149 -7.823 -35.351 1.00 78.75 114 ASN A C 1
ATOM 941 O O . ASN A 1 114 ? 47.238 -8.017 -34.807 1.00 78.75 114 ASN A O 1
ATOM 945 N N . SER A 1 115 ? 45.504 -8.765 -36.046 1.00 62.50 115 SER A N 1
ATOM 946 C CA . SER A 1 115 ? 46.061 -10.075 -36.430 1.00 62.50 115 SER A CA 1
ATOM 947 C C . SER A 1 115 ? 46.419 -10.081 -37.911 1.00 62.50 115 SER A C 1
ATOM 949 O O . SER A 1 115 ? 47.436 -10.719 -38.259 1.00 62.50 115 SER A O 1
#

Sequence (115 aa):
MAHIWACPPSEGDDYIFHCHPPEQKIPKPKRLQEWYKKMLDKGIIERIILDYKDILKQAMEDNISSAAELPYFEGDFWPNVLEESIKELDQEEEEKRKQAEAAEAVVSIYYTTNS

Nearest PDB structures (foldseek):
  8hal-assembly1_K  TM=9.927E-01  e=7.543E-11  Homo sapiens
  7szq-assembly1_A  TM=9.980E-01  e=1.775E-10  Homo sapiens
  8hai-assembly1_K  TM=9.901E-01  e=2.047E-10  Homo sapiens
  6pf1-assembly1_A  TM=9.625E-01  e=2.723E-10  Homo sapiens
  8hak-assembly1_N  TM=9.332E-01  e=2.723E-10  Homo sapiens